Protein AF-A0A261BU62-F1 (afdb_monomer_lite)

pLDDT: mean 70.3, std 16.05, range [35.81, 93.19]

Sequence (107 aa):
MSLPFPLFHLPNVALSEVFNSTAPCDIIKLSMCSKKALCTVKHTFIKWRTRGILKLIFGGSKPSTVQYNFCPLLSIHETSEITGNSENLENLFQWIHQVRSLTGWII

Structure (mmCIF, N/CA/C/O backbone):
data_AF-A0A261BU62-F1
#
_entry.id   AF-A0A261BU62-F1
#
loop_
_atom_site.group_PDB
_atom_site.id
_atom_site.type_symbol
_atom_site.label_atom_id
_atom_site.label_alt_id
_atom_site.label_comp_id
_atom_site.label_asym_id
_a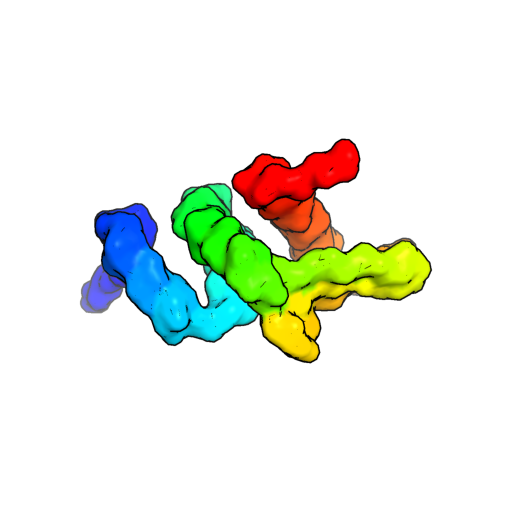tom_site.label_entity_id
_atom_site.label_seq_id
_atom_site.pdbx_PDB_ins_code
_atom_site.Cartn_x
_atom_site.Cartn_y
_atom_site.Cartn_z
_atom_site.occupancy
_atom_site.B_iso_or_equiv
_atom_site.auth_seq_id
_atom_site.auth_comp_id
_atom_site.auth_asym_id
_atom_site.auth_atom_id
_atom_site.pdbx_PDB_model_num
ATOM 1 N N . MET A 1 1 ? -23.284 13.463 15.997 1.00 68.19 1 MET A N 1
ATOM 2 C CA . MET A 1 1 ? -21.981 13.386 15.301 1.00 68.19 1 MET A CA 1
ATOM 3 C C . MET A 1 1 ? -21.715 11.920 15.000 1.00 68.19 1 MET A C 1
ATOM 5 O O . MET A 1 1 ? -21.883 11.114 15.908 1.00 68.19 1 MET A O 1
ATOM 9 N N . SER A 1 2 ? -21.412 11.554 13.755 1.00 80.19 2 SER A N 1
ATOM 10 C CA . SER A 1 2 ? -21.061 10.172 13.403 1.00 80.19 2 SER A CA 1
ATOM 11 C C . SER A 1 2 ? -19.639 9.854 13.866 1.00 80.19 2 SER A C 1
ATOM 13 O O . SER A 1 2 ? -18.751 10.703 13.809 1.00 80.19 2 SER A O 1
ATOM 15 N N . LEU A 1 3 ? -19.428 8.631 14.349 1.00 78.44 3 LEU A N 1
ATOM 16 C CA . LEU A 1 3 ? -18.095 8.139 14.689 1.00 78.44 3 LEU A CA 1
ATOM 17 C C . LEU A 1 3 ? -17.302 7.841 13.404 1.00 78.44 3 LEU A C 1
ATOM 19 O O . LEU A 1 3 ? -17.891 7.363 12.429 1.00 78.44 3 LEU A O 1
ATOM 23 N N . PRO A 1 4 ? -15.981 8.099 13.385 1.00 84.00 4 PRO A N 1
ATOM 24 C CA . PRO A 1 4 ? -15.142 7.755 12.247 1.00 84.00 4 PRO A CA 1
ATOM 25 C C . PRO A 1 4 ? -15.145 6.241 12.020 1.00 84.00 4 PRO A C 1
ATOM 27 O O . PRO A 1 4 ? -15.108 5.450 12.965 1.00 84.00 4 PRO A O 1
ATOM 30 N N . PHE A 1 5 ? -15.181 5.838 10.750 1.00 84.12 5 PHE A N 1
ATOM 31 C CA . PHE A 1 5 ? -15.213 4.430 10.385 1.00 84.12 5 PHE A CA 1
ATOM 32 C C . PHE A 1 5 ? -13.895 3.736 10.772 1.00 84.12 5 PHE A C 1
ATOM 34 O O . PHE A 1 5 ? -12.819 4.181 10.355 1.00 84.12 5 PHE A O 1
ATOM 41 N N . PRO A 1 6 ? -13.943 2.634 11.537 1.00 88.75 6 PRO A N 1
ATOM 42 C CA . PRO A 1 6 ? -12.746 1.967 12.024 1.00 88.75 6 PRO A CA 1
ATOM 43 C C . PRO A 1 6 ? -12.114 1.072 10.946 1.00 88.75 6 PRO A C 1
ATOM 45 O O . PRO A 1 6 ? -12.139 -0.154 11.047 1.00 88.75 6 PRO A O 1
ATOM 48 N N . LEU A 1 7 ? -11.504 1.683 9.924 1.00 89.56 7 LEU A N 1
ATOM 49 C CA . LEU A 1 7 ? -10.924 0.980 8.773 1.00 89.56 7 LEU A CA 1
ATOM 50 C C . LEU A 1 7 ? -10.010 -0.183 9.193 1.00 89.56 7 LEU A C 1
ATOM 52 O O . LEU A 1 7 ? -10.163 -1.296 8.706 1.00 89.56 7 LEU A O 1
ATOM 56 N N . PHE A 1 8 ? -9.106 0.042 10.150 1.00 88.31 8 PHE A N 1
ATOM 57 C CA . PHE A 1 8 ? -8.139 -0.967 10.604 1.00 88.31 8 PHE A CA 1
ATOM 58 C C . PHE A 1 8 ? -8.709 -2.039 11.551 1.00 88.31 8 PHE A C 1
ATOM 60 O O . PHE A 1 8 ? -7.936 -2.823 12.101 1.00 88.31 8 PHE A O 1
ATOM 67 N N . HIS A 1 9 ? -10.022 -2.050 11.797 1.00 89.75 9 HIS A N 1
ATOM 68 C CA . HIS A 1 9 ? -10.713 -3.141 12.498 1.00 89.75 9 HIS A CA 1
ATOM 69 C C . HIS A 1 9 ? -11.448 -4.075 11.532 1.00 89.75 9 HIS A C 1
ATOM 71 O O . HIS A 1 9 ? -12.054 -5.053 11.966 1.00 89.75 9 HIS A O 1
ATOM 77 N N . LEU A 1 10 ? -11.389 -3.796 10.228 1.00 90.38 10 LEU A N 1
ATOM 78 C CA . LEU A 1 10 ? -11.964 -4.671 9.224 1.00 90.38 10 LEU A CA 1
ATOM 79 C C . LEU A 1 10 ? -11.177 -5.985 9.084 1.00 90.38 10 LEU A C 1
ATOM 81 O O . LEU A 1 10 ? -9.949 -5.987 9.192 1.00 90.38 10 LEU A O 1
ATOM 85 N N . PRO A 1 11 ? -11.862 -7.098 8.761 1.00 91.62 11 PRO A N 1
ATOM 86 C CA . PRO A 1 11 ? -11.207 -8.329 8.341 1.00 91.62 11 PRO A CA 1
ATOM 87 C C . PRO A 1 11 ? -10.335 -8.121 7.095 1.00 91.62 11 PRO A C 1
ATOM 89 O O . PRO A 1 11 ? -10.644 -7.296 6.233 1.00 91.62 11 PRO A O 1
ATOM 92 N N . ASN A 1 12 ? -9.295 -8.948 6.944 1.00 86.62 12 ASN A N 1
ATOM 93 C CA . ASN A 1 12 ? -8.340 -8.862 5.830 1.00 86.62 12 ASN A CA 1
ATOM 94 C C . ASN A 1 12 ? -8.999 -8.880 4.441 1.00 86.62 12 ASN A C 1
ATOM 96 O O . ASN A 1 12 ? -8.523 -8.204 3.533 1.00 86.62 12 ASN A O 1
ATOM 100 N N . VAL A 1 13 ? -10.094 -9.631 4.274 1.00 88.94 13 VAL A N 1
ATOM 101 C CA . VAL A 1 13 ? -10.838 -9.702 3.005 1.00 88.94 13 VAL A CA 1
ATOM 102 C C . VAL A 1 13 ? -11.432 -8.336 2.652 1.00 88.94 13 VAL A C 1
ATOM 104 O O . VAL A 1 13 ? -11.176 -7.823 1.565 1.00 88.94 13 VAL A O 1
ATOM 107 N N . ALA A 1 14 ? -12.127 -7.704 3.601 1.00 91.50 14 ALA A N 1
ATOM 108 C CA . ALA A 1 14 ? -12.725 -6.386 3.412 1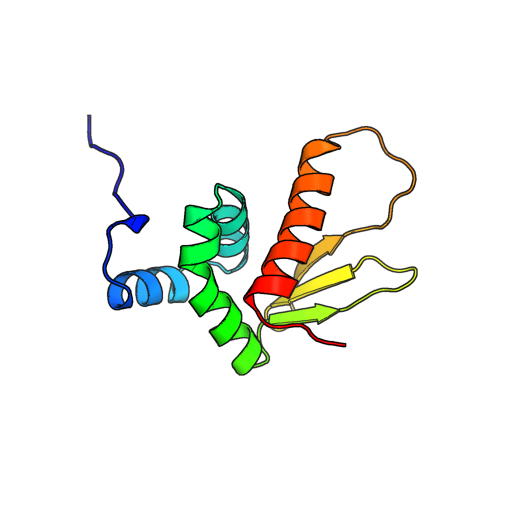.00 91.50 14 ALA A CA 1
ATOM 109 C C . ALA A 1 14 ? -11.657 -5.297 3.221 1.00 91.50 14 ALA A C 1
ATOM 111 O O . ALA A 1 14 ? -11.784 -4.455 2.336 1.00 91.50 14 ALA A O 1
ATOM 112 N N . LEU A 1 15 ? -10.557 -5.350 3.982 1.00 91.12 15 LEU A N 1
ATOM 113 C CA . LEU A 1 15 ? -9.408 -4.461 3.777 1.00 91.12 15 LEU A CA 1
ATOM 114 C C . LEU A 1 15 ? -8.820 -4.596 2.371 1.00 91.12 15 LEU A C 1
ATOM 116 O O . LEU A 1 15 ? -8.516 -3.591 1.733 1.00 91.12 15 LEU A O 1
ATOM 120 N N . SER A 1 16 ? -8.671 -5.827 1.872 1.00 87.12 16 SER A N 1
ATOM 121 C CA . SER A 1 16 ? -8.155 -6.053 0.523 1.00 87.12 16 SER A CA 1
ATOM 122 C C . SER A 1 16 ? -9.066 -5.436 -0.527 1.00 87.12 16 SER A C 1
ATOM 124 O O . SER A 1 16 ? -8.569 -4.827 -1.468 1.00 87.12 16 SER A O 1
ATOM 126 N N . GLU A 1 17 ? -10.380 -5.566 -0.374 1.00 91.38 17 GLU A N 1
ATOM 127 C CA . GLU A 1 17 ? -11.351 -5.016 -1.316 1.00 91.38 17 GLU A CA 1
ATOM 128 C C . GLU A 1 17 ? -11.374 -3.485 -1.307 1.00 91.38 17 GLU A C 1
ATOM 130 O O . GLU A 1 17 ? -11.305 -2.865 -2.373 1.00 91.38 17 GLU A O 1
ATOM 135 N N . VAL A 1 18 ? -11.327 -2.879 -0.116 1.00 93.19 18 VAL A N 1
ATOM 136 C CA . VAL A 1 18 ? -11.164 -1.428 0.039 1.00 93.19 18 VAL A CA 1
ATOM 137 C C . VAL A 1 18 ? -9.886 -0.965 -0.659 1.00 93.19 18 VAL A C 1
ATOM 139 O O . VAL A 1 18 ? -9.931 -0.064 -1.495 1.00 93.19 18 VAL A O 1
ATOM 142 N N . PHE A 1 19 ? -8.747 -1.607 -0.394 1.00 90.25 19 PHE A N 1
ATOM 143 C CA . PHE A 1 19 ? -7.476 -1.217 -1.008 1.00 90.25 19 PHE A CA 1
ATOM 144 C C . PHE A 1 19 ? -7.397 -1.529 -2.506 1.00 90.25 19 PHE A C 1
ATOM 146 O O . PHE A 1 19 ? -6.718 -0.818 -3.233 1.00 90.25 19 PHE A O 1
ATOM 153 N N . ASN A 1 20 ? -8.087 -2.549 -3.016 1.00 86.50 20 ASN A N 1
ATOM 154 C CA . ASN A 1 20 ? -8.144 -2.791 -4.463 1.00 86.50 20 ASN A CA 1
ATOM 155 C C . ASN A 1 20 ? -8.991 -1.732 -5.189 1.00 86.50 20 ASN A C 1
ATOM 157 O O . ASN A 1 20 ? -8.778 -1.513 -6.378 1.00 86.50 20 ASN A O 1
ATOM 161 N N . SER A 1 21 ? -9.918 -1.085 -4.476 1.00 89.44 21 SER A N 1
ATOM 162 C CA . SER A 1 21 ? -10.818 -0.052 -5.007 1.00 89.44 21 SER A CA 1
ATOM 163 C C . SER A 1 21 ? -10.346 1.378 -4.716 1.00 89.44 21 SER A C 1
ATOM 165 O O . SER A 1 21 ? -10.982 2.337 -5.141 1.00 89.44 21 SER A O 1
ATOM 167 N N . THR A 1 22 ? -9.242 1.540 -3.982 1.00 89.38 22 THR A N 1
ATOM 168 C CA . THR A 1 22 ? -8.690 2.849 -3.608 1.00 89.38 22 THR A CA 1
ATOM 169 C C . THR A 1 22 ? -7.568 3.241 -4.567 1.00 89.38 22 THR A C 1
ATOM 171 O O . THR A 1 22 ? -6.780 2.395 -4.996 1.00 89.38 22 THR A O 1
ATOM 174 N N . ALA A 1 23 ? -7.462 4.533 -4.892 1.00 87.56 23 ALA A N 1
ATOM 175 C CA . ALA A 1 23 ? -6.388 5.025 -5.744 1.00 87.56 23 ALA A CA 1
ATOM 176 C C . ALA A 1 23 ? -5.003 4.715 -5.128 1.00 87.56 23 ALA A C 1
ATOM 178 O O . ALA A 1 23 ? -4.802 4.901 -3.922 1.00 87.56 23 ALA A O 1
ATOM 179 N N . PRO A 1 24 ? -4.010 4.287 -5.930 1.00 82.94 24 PRO A N 1
ATOM 180 C CA . PRO A 1 24 ? -2.710 3.887 -5.398 1.00 82.94 24 PRO A CA 1
ATOM 181 C C . PRO A 1 24 ? -1.971 4.980 -4.615 1.00 82.94 24 PRO A C 1
ATOM 183 O O . PRO A 1 24 ? -1.310 4.685 -3.619 1.00 82.94 24 PRO A O 1
ATOM 186 N N . CYS A 1 25 ? -2.105 6.243 -5.029 1.00 78.62 25 CYS A N 1
ATOM 187 C CA . CYS A 1 25 ? -1.515 7.384 -4.330 1.00 78.62 25 CYS A CA 1
ATOM 188 C C . CYS A 1 25 ? -2.102 7.575 -2.922 1.00 78.62 25 CYS A C 1
ATOM 190 O O . CYS A 1 25 ? -1.367 7.907 -1.994 1.00 78.62 25 CYS A O 1
ATOM 192 N N . ASP A 1 26 ? -3.392 7.304 -2.733 1.00 85.56 26 ASP A N 1
ATOM 193 C CA . ASP A 1 26 ? -4.051 7.441 -1.435 1.00 85.56 26 ASP A CA 1
ATOM 194 C C . ASP A 1 26 ? -3.690 6.292 -0.491 1.00 85.56 26 ASP A C 1
ATOM 196 O O . ASP A 1 26 ? -3.527 6.509 0.706 1.00 85.56 26 ASP A O 1
ATOM 200 N N . ILE A 1 27 ? -3.447 5.091 -1.021 1.00 86.69 27 ILE A N 1
ATOM 201 C CA . ILE A 1 27 ? -2.927 3.956 -0.238 1.00 86.69 27 ILE A CA 1
ATOM 202 C C . ILE A 1 27 ? -1.504 4.240 0.255 1.00 86.69 27 ILE A C 1
ATOM 204 O O . ILE A 1 27 ? -1.158 3.896 1.386 1.00 86.69 27 ILE A O 1
ATOM 208 N N . ILE A 1 28 ? -0.679 4.900 -0.562 1.00 80.62 28 ILE A N 1
ATOM 209 C CA . ILE A 1 28 ? 0.667 5.324 -0.155 1.00 80.62 28 ILE A CA 1
ATOM 210 C C . ILE A 1 28 ? 0.581 6.373 0.948 1.00 80.62 28 ILE A C 1
ATOM 212 O O . ILE A 1 28 ? 1.197 6.184 1.996 1.00 80.62 28 ILE A O 1
ATOM 216 N N . LYS A 1 29 ? -0.245 7.412 0.781 1.00 81.94 29 LYS A N 1
ATOM 217 C CA . LYS A 1 29 ? -0.479 8.401 1.846 1.00 81.94 29 LYS A CA 1
ATOM 218 C C . LYS A 1 29 ? -0.968 7.733 3.132 1.00 81.94 29 LYS A C 1
ATOM 220 O O . LYS A 1 29 ? -0.400 7.976 4.191 1.00 81.94 29 LYS A O 1
ATOM 225 N N . LEU A 1 30 ? -1.945 6.827 3.034 1.00 84.88 30 LEU A N 1
ATOM 226 C CA . LEU A 1 30 ? -2.473 6.066 4.170 1.00 84.88 30 LEU A CA 1
ATOM 227 C C . LEU A 1 30 ? -1.360 5.310 4.900 1.00 84.88 30 LEU A C 1
ATOM 229 O O . LEU A 1 30 ? -1.297 5.321 6.127 1.00 84.88 30 LEU A O 1
ATOM 233 N N . SER A 1 31 ? -0.457 4.680 4.150 1.00 82.88 31 SER A N 1
ATOM 234 C CA . SER A 1 31 ? 0.664 3.929 4.711 1.00 82.88 31 SER A CA 1
ATOM 235 C C . SER A 1 31 ? 1.668 4.799 5.473 1.00 82.88 31 SER A C 1
ATOM 237 O O . SER A 1 31 ? 2.343 4.298 6.367 1.00 82.88 31 SER A O 1
ATOM 239 N N . MET A 1 32 ? 1.733 6.097 5.168 1.00 77.75 32 MET A N 1
ATOM 240 C CA . MET A 1 32 ? 2.573 7.066 5.875 1.00 77.75 32 MET A CA 1
ATOM 241 C C . MET A 1 32 ? 1.909 7.615 7.145 1.00 77.75 32 MET A C 1
ATOM 243 O O . MET A 1 32 ? 2.592 8.188 7.987 1.00 77.75 32 MET A O 1
ATOM 247 N N . CYS A 1 33 ? 0.598 7.425 7.332 1.00 81.31 33 CYS A N 1
ATOM 248 C CA . CYS A 1 33 ? -0.121 7.995 8.475 1.00 81.31 33 CYS A CA 1
ATOM 249 C C . CYS A 1 33 ? 0.199 7.314 9.817 1.00 81.31 33 CYS A C 1
ATOM 251 O O . CYS A 1 33 ? 0.004 7.919 10.866 1.00 81.31 33 CYS A O 1
ATOM 253 N N . SER A 1 34 ? 0.618 6.042 9.826 1.00 83.06 34 SER A N 1
ATOM 254 C CA . SER A 1 34 ? 1.047 5.342 11.049 1.00 83.06 34 SER A CA 1
ATOM 255 C C . SER A 1 34 ? 1.717 3.998 10.748 1.00 83.06 34 SER A C 1
ATOM 257 O O . SER A 1 34 ? 1.471 3.384 9.710 1.00 83.06 34 SER A O 1
ATOM 259 N N . LYS A 1 35 ? 2.460 3.454 11.724 1.00 79.62 35 LYS A N 1
ATOM 260 C CA . LYS A 1 35 ? 2.998 2.080 11.654 1.00 79.62 35 LYS A CA 1
ATOM 261 C C . LYS A 1 35 ? 1.899 1.026 11.454 1.00 79.62 35 LYS A C 1
ATOM 263 O O . LYS A 1 35 ? 2.087 0.084 10.690 1.00 79.62 35 LYS A O 1
ATOM 268 N N . LYS A 1 36 ? 0.736 1.186 12.106 1.00 84.31 36 LYS A N 1
ATOM 269 C CA . LYS A 1 36 ? -0.411 0.271 11.945 1.00 84.31 36 LYS A CA 1
ATOM 270 C C . LYS A 1 36 ? -0.940 0.312 10.511 1.00 84.31 36 LYS A C 1
ATOM 272 O O . LYS A 1 36 ? -1.176 -0.742 9.922 1.00 84.31 36 LYS A O 1
ATOM 277 N N . ALA A 1 37 ? -1.078 1.508 9.940 1.00 86.56 37 ALA A N 1
ATOM 278 C CA . ALA A 1 37 ? -1.525 1.684 8.564 1.00 86.56 37 ALA A CA 1
ATOM 279 C C . ALA A 1 37 ? -0.550 1.041 7.570 1.00 86.56 37 ALA A C 1
ATOM 281 O O . ALA A 1 37 ? -0.980 0.266 6.716 1.00 86.56 37 ALA A O 1
ATOM 282 N N . LEU A 1 38 ? 0.756 1.261 7.753 1.00 83.31 38 LEU A N 1
ATOM 283 C CA . LEU A 1 38 ? 1.804 0.621 6.958 1.00 83.31 38 LEU A CA 1
ATOM 284 C C . LEU A 1 38 ? 1.713 -0.911 6.992 1.00 83.31 38 LEU A C 1
ATOM 286 O O . LEU A 1 38 ? 1.709 -1.560 5.946 1.00 83.31 38 LEU A O 1
ATOM 290 N N . CYS A 1 39 ? 1.598 -1.500 8.185 1.00 82.56 39 CYS A N 1
ATOM 291 C CA . CYS A 1 39 ? 1.450 -2.948 8.330 1.00 82.56 39 CYS A CA 1
ATOM 292 C C . CYS A 1 39 ? 0.178 -3.469 7.649 1.00 82.56 39 CYS A C 1
ATOM 294 O O . CYS A 1 39 ? 0.204 -4.539 7.045 1.00 82.56 39 CYS A O 1
ATOM 296 N N . THR A 1 40 ? -0.911 -2.701 7.705 1.00 86.81 40 THR A N 1
ATOM 297 C CA . THR A 1 40 ? -2.196 -3.083 7.103 1.00 86.81 40 THR A CA 1
ATOM 298 C C . THR A 1 40 ? -2.114 -3.091 5.573 1.00 86.81 40 THR A C 1
ATOM 300 O O . THR A 1 40 ? -2.569 -4.037 4.933 1.00 86.81 40 THR A O 1
ATOM 303 N N . VAL A 1 41 ? -1.485 -2.081 4.960 1.00 86.81 41 VAL A N 1
ATOM 304 C CA . VAL A 1 41 ? -1.371 -1.994 3.490 1.00 86.81 41 VAL A CA 1
ATOM 305 C C . VAL A 1 41 ? -0.263 -2.879 2.902 1.00 86.81 41 VAL A C 1
ATOM 307 O O . VAL A 1 41 ? -0.178 -3.037 1.684 1.00 86.81 41 VAL A O 1
ATOM 310 N N . LYS A 1 42 ? 0.584 -3.486 3.745 1.00 83.00 42 LYS A N 1
ATOM 311 C CA . LYS A 1 42 ? 1.731 -4.315 3.338 1.00 83.00 42 LYS A CA 1
ATOM 312 C C . LYS A 1 42 ? 1.356 -5.378 2.304 1.00 83.00 42 LYS A C 1
ATOM 314 O O . LYS A 1 42 ? 2.054 -5.544 1.303 1.00 83.00 42 LYS A O 1
ATOM 319 N N . HIS A 1 43 ? 0.250 -6.086 2.528 1.00 79.75 43 HIS A N 1
ATOM 320 C CA . HIS A 1 43 ? -0.219 -7.132 1.617 1.00 79.75 43 HIS A CA 1
ATOM 321 C C . HIS A 1 43 ? -0.561 -6.583 0.228 1.00 79.75 43 HIS A C 1
ATOM 323 O O . HIS A 1 43 ? -0.263 -7.226 -0.779 1.00 79.75 43 HIS A O 1
ATOM 329 N N . THR A 1 44 ? -1.120 -5.376 0.163 1.00 83.19 44 THR A N 1
ATOM 330 C CA . THR A 1 44 ? -1.422 -4.687 -1.093 1.00 83.19 44 THR A CA 1
ATOM 331 C C . THR A 1 44 ? -0.144 -4.358 -1.861 1.00 83.19 44 THR A C 1
ATOM 333 O O . THR A 1 44 ? -0.061 -4.647 -3.052 1.00 83.19 44 THR A O 1
ATOM 336 N N . PHE A 1 45 ? 0.897 -3.858 -1.189 1.00 80.44 45 PHE A N 1
ATOM 337 C CA . PHE A 1 45 ? 2.187 -3.590 -1.840 1.00 80.44 45 PHE A CA 1
ATOM 338 C C . PHE A 1 45 ? 2.874 -4.863 -2.340 1.00 80.44 45 PHE A C 1
ATOM 340 O O . PHE A 1 45 ? 3.376 -4.881 -3.463 1.00 80.44 45 PHE A O 1
ATOM 347 N N . ILE A 1 46 ? 2.839 -5.953 -1.564 1.00 79.88 46 ILE A N 1
ATOM 348 C CA . ILE A 1 46 ? 3.348 -7.262 -2.010 1.00 79.88 46 ILE A CA 1
ATOM 349 C C . ILE A 1 46 ? 2.576 -7.744 -3.247 1.00 79.88 46 ILE A C 1
ATOM 351 O O . ILE A 1 46 ? 3.177 -8.205 -4.219 1.00 79.88 46 ILE A O 1
ATOM 355 N N . LYS A 1 47 ? 1.248 -7.591 -3.258 1.00 81.88 47 LYS A N 1
ATOM 356 C CA . LYS A 1 47 ? 0.397 -7.938 -4.405 1.00 81.88 47 LYS A CA 1
ATOM 357 C C . LYS A 1 47 ? 0.724 -7.100 -5.644 1.00 81.88 47 LYS A C 1
ATOM 359 O O . LYS A 1 47 ? 0.808 -7.639 -6.744 1.00 81.88 47 LYS A O 1
ATOM 364 N N . TRP A 1 48 ? 0.926 -5.792 -5.501 1.00 81.88 48 TRP A N 1
ATOM 365 C CA . TRP A 1 48 ? 1.301 -4.946 -6.638 1.00 81.88 48 TRP A CA 1
ATOM 366 C C . TRP A 1 48 ? 2.704 -5.262 -7.155 1.00 81.88 48 TRP A C 1
ATOM 368 O O . TRP A 1 48 ? 2.916 -5.261 -8.366 1.00 81.88 48 TRP A O 1
ATOM 378 N N . ARG A 1 49 ? 3.642 -5.597 -6.261 1.00 75.75 49 ARG A N 1
ATOM 379 C CA . ARG A 1 49 ? 4.993 -6.034 -6.632 1.00 75.75 49 ARG A CA 1
ATOM 380 C C . ARG A 1 49 ? 4.967 -7.352 -7.403 1.00 75.75 49 ARG A C 1
ATOM 382 O O . ARG A 1 49 ? 5.548 -7.438 -8.477 1.00 75.75 49 ARG A O 1
ATOM 389 N N . THR A 1 50 ? 4.277 -8.365 -6.879 1.00 76.19 50 THR A N 1
ATOM 390 C CA . THR A 1 50 ? 4.176 -9.695 -7.517 1.00 76.19 50 THR A CA 1
ATOM 391 C C . THR A 1 50 ? 3.512 -9.637 -8.890 1.00 76.19 50 THR A C 1
ATOM 393 O O . THR A 1 50 ? 3.860 -10.414 -9.769 1.00 76.19 50 THR A O 1
ATOM 396 N N . ARG A 1 51 ? 2.611 -8.674 -9.112 1.00 80.50 51 ARG A N 1
ATOM 397 C CA . ARG A 1 51 ? 2.001 -8.408 -10.424 1.00 80.50 51 ARG A CA 1
ATOM 398 C C . ARG A 1 51 ? 2.863 -7.549 -11.359 1.00 80.50 51 ARG A C 1
ATOM 400 O O . ARG A 1 51 ? 2.432 -7.259 -12.467 1.00 80.50 51 ARG A O 1
ATOM 407 N N . GLY A 1 52 ? 4.037 -7.094 -10.917 1.00 74.25 52 GLY A N 1
ATOM 408 C CA . GLY A 1 52 ? 4.901 -6.188 -11.682 1.00 74.25 52 GLY A CA 1
ATOM 409 C C . GLY A 1 52 ? 4.330 -4.777 -11.867 1.00 74.25 52 GLY A C 1
ATOM 410 O O . GLY A 1 52 ? 4.856 -4.007 -12.668 1.00 74.25 52 GLY A O 1
ATOM 411 N N . ILE A 1 53 ? 3.266 -4.446 -11.134 1.00 78.56 53 ILE A N 1
ATOM 412 C CA . ILE A 1 53 ? 2.556 -3.168 -11.199 1.00 78.56 53 ILE A CA 1
ATOM 413 C C . ILE A 1 53 ? 3.321 -2.111 -10.407 1.00 78.56 53 ILE A C 1
ATOM 415 O O . ILE A 1 53 ? 3.461 -0.989 -10.871 1.00 78.56 53 ILE A O 1
ATOM 419 N N . LEU A 1 54 ? 3.828 -2.463 -9.223 1.00 74.44 54 LEU A N 1
ATOM 420 C CA . LEU A 1 54 ? 4.652 -1.573 -8.411 1.00 74.44 54 LEU A CA 1
ATOM 421 C C . LEU A 1 54 ? 6.129 -1.835 -8.703 1.00 74.44 54 LEU A C 1
ATOM 423 O O . LEU A 1 54 ? 6.624 -2.940 -8.462 1.00 74.44 54 LEU A O 1
ATOM 427 N N . LYS A 1 55 ? 6.833 -0.814 -9.186 1.00 73.50 55 LYS A N 1
ATOM 428 C CA . LYS A 1 55 ? 8.275 -0.849 -9.444 1.00 73.50 55 LYS A CA 1
ATOM 429 C C . LYS A 1 55 ? 8.958 0.272 -8.684 1.00 73.50 55 LYS A C 1
ATOM 431 O O . LYS A 1 55 ? 8.431 1.374 -8.582 1.00 73.50 55 LYS A O 1
ATOM 436 N N . LEU A 1 56 ? 10.145 -0.012 -8.172 1.00 68.44 56 LEU A N 1
ATOM 437 C CA . LEU A 1 56 ? 11.023 1.000 -7.609 1.00 68.44 56 LEU A CA 1
ATOM 438 C C . LEU A 1 56 ? 12.177 1.174 -8.587 1.00 68.44 56 LEU A C 1
ATOM 440 O O . LEU A 1 56 ? 12.887 0.216 -8.889 1.00 68.44 56 LEU A O 1
ATOM 444 N N . ILE A 1 57 ? 12.302 2.378 -9.125 1.00 70.38 57 ILE A N 1
ATOM 445 C CA . ILE A 1 57 ? 13.351 2.746 -10.065 1.00 70.38 57 ILE A CA 1
ATOM 446 C C . ILE A 1 57 ? 14.350 3.592 -9.296 1.00 70.38 57 ILE A C 1
ATOM 448 O O . ILE A 1 57 ? 14.031 4.697 -8.865 1.00 70.38 57 ILE A O 1
ATOM 452 N N . PHE A 1 58 ? 15.553 3.061 -9.113 1.00 63.38 58 PHE A N 1
ATOM 453 C CA . PHE A 1 58 ? 16.655 3.810 -8.529 1.00 63.38 58 PHE A CA 1
ATOM 454 C C . PHE A 1 58 ? 17.258 4.706 -9.602 1.00 63.38 58 PHE A C 1
ATOM 456 O O . PHE A 1 58 ? 17.668 4.225 -10.658 1.00 63.38 58 PHE A O 1
ATOM 463 N N . GLY A 1 59 ? 17.277 6.011 -9.348 1.00 56.81 59 GLY A N 1
ATOM 464 C CA . GLY A 1 59 ? 17.741 6.973 -10.339 1.00 56.81 59 GLY A CA 1
ATOM 465 C C . GLY A 1 59 ? 19.251 7.220 -10.324 1.00 56.81 59 GLY A C 1
ATOM 466 O O . GLY A 1 59 ? 19.749 7.860 -11.247 1.00 56.81 59 GLY A O 1
ATOM 467 N N . GLY A 1 60 ? 20.004 6.711 -9.342 1.00 64.94 60 GLY A N 1
ATOM 468 C CA . GLY A 1 60 ? 21.415 7.079 -9.177 1.00 64.94 60 GLY A CA 1
ATOM 469 C C . GLY A 1 60 ? 21.528 8.589 -8.954 1.00 64.94 60 GLY A C 1
ATOM 470 O O . GLY A 1 60 ? 21.116 9.070 -7.912 1.00 64.94 60 GLY A O 1
ATOM 471 N N . SER A 1 61 ? 21.988 9.335 -9.967 1.00 58.44 61 SER A N 1
ATOM 472 C CA . SER A 1 61 ? 21.973 10.812 -9.996 1.00 58.44 61 SER A CA 1
ATOM 473 C C . SER A 1 61 ? 20.597 11.435 -10.284 1.00 58.44 61 SER A C 1
ATOM 475 O O . SER A 1 61 ? 20.423 12.650 -10.204 1.00 58.44 61 SER A O 1
ATOM 477 N N . LYS A 1 62 ? 19.612 10.618 -10.665 1.00 56.62 62 LYS A N 1
ATOM 478 C CA . LYS A 1 62 ? 18.205 10.993 -10.843 1.00 56.62 62 LYS A CA 1
ATOM 479 C C . LYS A 1 62 ? 17.400 10.622 -9.599 1.00 56.62 62 LYS A C 1
ATOM 481 O O . LYS A 1 62 ? 17.798 9.724 -8.855 1.00 56.62 62 LYS A O 1
ATOM 486 N N . PRO A 1 63 ? 16.235 11.255 -9.390 1.00 57.59 63 PRO A N 1
ATOM 487 C CA . PRO A 1 63 ? 15.381 10.899 -8.279 1.00 57.59 63 PRO A CA 1
ATOM 488 C C . PRO A 1 63 ? 14.978 9.421 -8.310 1.00 57.59 63 PRO A C 1
ATOM 490 O O . PRO A 1 63 ? 14.599 8.897 -9.359 1.00 57.59 63 PRO A O 1
ATOM 493 N N . SER A 1 64 ? 15.029 8.752 -7.156 1.00 65.75 64 SER A N 1
ATOM 494 C CA . SER A 1 64 ? 14.466 7.406 -7.035 1.00 65.75 64 SER A CA 1
ATOM 495 C C . SER A 1 64 ? 12.945 7.501 -7.080 1.00 65.75 64 SER A C 1
ATOM 497 O O . SER A 1 64 ? 12.338 8.268 -6.331 1.00 65.75 64 SER A O 1
ATOM 499 N N . THR A 1 65 ? 12.315 6.741 -7.970 1.00 64.88 65 THR A N 1
ATOM 500 C CA . THR A 1 65 ? 10.882 6.844 -8.247 1.00 64.88 65 THR A CA 1
ATOM 501 C C . THR A 1 65 ? 10.171 5.536 -7.926 1.00 64.88 65 THR A C 1
ATOM 503 O O . THR A 1 65 ? 10.553 4.468 -8.403 1.00 64.88 65 THR A O 1
ATOM 506 N N . VAL A 1 66 ? 9.083 5.618 -7.164 1.00 68.44 66 VAL A N 1
ATOM 507 C CA . VAL A 1 66 ? 8.096 4.542 -7.058 1.00 68.44 66 VAL A CA 1
ATOM 508 C C . VAL A 1 66 ? 7.106 4.710 -8.206 1.00 68.44 66 VAL A C 1
ATOM 510 O O . VAL A 1 66 ? 6.448 5.743 -8.320 1.00 68.44 66 VAL A O 1
ATOM 513 N N . GLN A 1 67 ? 6.997 3.706 -9.068 1.00 71.38 67 GLN A N 1
ATOM 514 C CA . GLN A 1 67 ? 6.060 3.675 -10.186 1.00 71.38 67 GLN A CA 1
ATOM 515 C C . GLN A 1 67 ? 4.955 2.653 -9.941 1.00 71.38 67 GLN A C 1
ATOM 517 O O . GLN A 1 67 ? 5.226 1.536 -9.505 1.00 71.38 67 GLN A O 1
ATOM 522 N N . TYR A 1 68 ? 3.718 3.030 -10.268 1.00 70.50 68 TYR A N 1
ATOM 523 C CA . TYR A 1 68 ? 2.588 2.111 -10.391 1.00 70.50 68 TYR A CA 1
ATOM 524 C C . TYR A 1 68 ? 2.130 2.090 -11.841 1.00 70.50 68 TYR A C 1
ATOM 526 O O . TYR A 1 68 ? 1.765 3.127 -12.399 1.00 70.50 68 TYR A O 1
ATOM 534 N N . ASN A 1 69 ? 2.169 0.911 -12.456 1.00 74.06 69 ASN A N 1
ATOM 535 C CA . ASN A 1 69 ? 2.081 0.715 -13.899 1.00 74.06 69 ASN A CA 1
ATOM 536 C C . ASN A 1 69 ? 3.139 1.551 -14.642 1.00 74.06 69 ASN A C 1
ATOM 538 O O . ASN A 1 69 ? 4.302 1.161 -14.699 1.00 74.06 69 ASN A O 1
ATOM 542 N N . PHE A 1 70 ? 2.730 2.704 -15.174 1.00 65.00 70 PHE A N 1
ATOM 543 C CA . PHE A 1 70 ? 3.559 3.645 -15.937 1.00 65.00 70 PHE A CA 1
ATOM 544 C C . PHE A 1 70 ? 3.529 5.062 -15.347 1.00 65.00 70 PHE A C 1
ATOM 546 O O . PHE A 1 70 ? 4.114 5.983 -15.911 1.00 65.00 70 PHE A O 1
ATOM 553 N N . CYS A 1 71 ? 2.838 5.249 -14.220 1.00 62.72 71 CYS A N 1
ATOM 554 C CA . CYS A 1 71 ? 2.703 6.543 -13.570 1.00 62.72 71 CYS A CA 1
ATOM 555 C C . CYS A 1 71 ? 3.707 6.645 -12.413 1.00 62.72 71 CYS A C 1
ATOM 557 O O . CYS A 1 71 ? 3.720 5.760 -11.546 1.00 6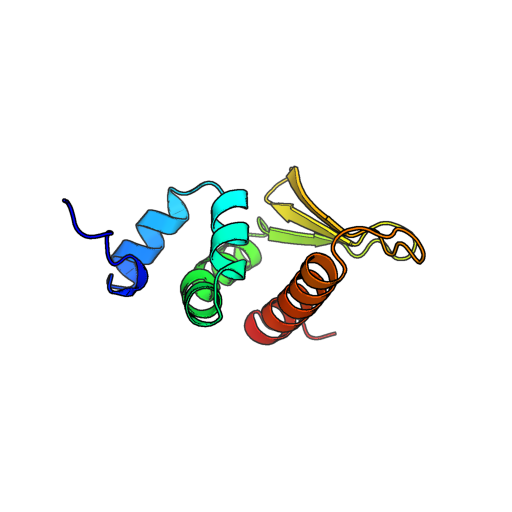2.72 71 CYS A O 1
ATOM 559 N N . PRO A 1 72 ? 4.534 7.707 -12.357 1.00 64.06 72 PRO A N 1
ATOM 560 C CA . PRO A 1 72 ? 5.325 7.991 -11.170 1.00 64.06 72 PRO A CA 1
ATOM 561 C C . PRO A 1 72 ? 4.361 8.320 -10.027 1.00 64.06 72 PRO A C 1
ATOM 563 O O . PRO A 1 72 ? 3.648 9.318 -10.068 1.00 64.06 72 PRO A O 1
ATOM 566 N N . LEU A 1 73 ? 4.305 7.452 -9.019 1.00 67.00 73 LEU A N 1
ATOM 567 C CA . LEU A 1 73 ? 3.520 7.700 -7.809 1.00 67.00 73 LEU A CA 1
ATOM 568 C C . LEU A 1 73 ? 4.226 8.678 -6.885 1.00 67.00 73 LEU A C 1
ATOM 570 O O . LEU A 1 73 ? 3.585 9.452 -6.182 1.00 67.00 73 LEU A O 1
ATOM 574 N N . LEU A 1 74 ? 5.549 8.565 -6.841 1.00 65.56 74 LEU A N 1
ATOM 575 C CA . LEU A 1 74 ? 6.392 9.288 -5.914 1.00 65.56 74 LEU A CA 1
ATOM 576 C C . LEU A 1 74 ? 7.794 9.362 -6.511 1.00 65.56 74 LEU A C 1
ATOM 578 O O . LEU A 1 74 ? 8.356 8.328 -6.862 1.00 65.56 74 LEU A O 1
ATOM 582 N N . SER A 1 75 ? 8.346 10.564 -6.630 1.00 59.97 75 SER A N 1
ATOM 583 C CA . SER A 1 75 ? 9.711 10.795 -7.105 1.00 59.97 75 SER A CA 1
ATOM 584 C C . SER A 1 75 ? 10.498 11.497 -6.005 1.00 59.97 75 SER A C 1
ATOM 586 O O . SER A 1 75 ? 10.034 12.508 -5.483 1.00 59.97 75 SER A O 1
ATOM 588 N N . ILE A 1 76 ? 11.654 10.953 -5.628 1.00 59.38 76 ILE A N 1
ATOM 589 C CA . ILE A 1 76 ? 12.494 11.481 -4.548 1.00 59.38 76 ILE A CA 1
ATOM 590 C C . ILE A 1 76 ? 13.776 12.005 -5.145 1.00 59.38 76 ILE A C 1
ATOM 592 O O . ILE A 1 76 ? 14.622 11.210 -5.540 1.00 59.38 76 ILE A O 1
ATOM 596 N N . HIS A 1 77 ? 13.933 13.321 -5.189 1.00 53.56 77 HIS A N 1
ATOM 597 C CA . HIS A 1 77 ? 15.218 13.921 -5.510 1.00 53.56 77 HIS A CA 1
ATOM 598 C C . HIS A 1 77 ? 16.159 13.774 -4.309 1.00 53.56 77 HIS A C 1
ATOM 600 O O . HIS A 1 77 ? 15.791 14.135 -3.194 1.00 53.56 77 HIS A O 1
ATOM 606 N N . GLU A 1 78 ? 17.375 13.266 -4.529 1.00 48.25 78 GLU A N 1
ATOM 607 C CA . GLU A 1 78 ? 18.494 13.548 -3.625 1.00 48.25 78 GLU A CA 1
ATOM 608 C C . GLU A 1 78 ? 18.830 15.031 -3.797 1.00 48.25 78 GLU A C 1
ATOM 610 O O . GLU A 1 78 ? 19.635 15.411 -4.643 1.00 48.25 78 GLU A O 1
ATOM 615 N N . THR A 1 79 ? 18.133 15.905 -3.074 1.00 41.28 79 THR A N 1
ATOM 616 C CA . THR A 1 79 ? 18.502 17.318 -3.016 1.00 41.28 79 THR A CA 1
ATOM 617 C C . THR A 1 79 ? 19.349 17.534 -1.779 1.00 41.28 79 THR A C 1
ATOM 619 O O . THR A 1 79 ? 18.840 17.492 -0.660 1.00 41.28 79 THR A O 1
ATOM 622 N N . SER A 1 80 ? 20.637 17.800 -1.989 1.00 40.88 80 SER A N 1
ATOM 623 C CA . SER A 1 80 ? 21.531 18.327 -0.959 1.00 40.88 80 SER A CA 1
ATOM 624 C C . SER A 1 80 ? 21.110 19.711 -0.458 1.00 40.88 80 SER A C 1
ATOM 626 O O . SER A 1 80 ? 21.642 20.168 0.541 1.00 40.88 80 SER A O 1
ATOM 628 N N . GLU A 1 81 ? 20.154 20.389 -1.092 1.00 46.81 81 GLU A N 1
ATOM 629 C CA . GLU A 1 81 ? 19.675 21.698 -0.658 1.00 46.81 81 GLU A CA 1
ATOM 630 C C . GLU A 1 81 ? 18.189 21.824 -1.003 1.00 46.81 81 GLU A C 1
ATOM 632 O O . GLU A 1 81 ? 17.824 21.660 -2.162 1.00 46.81 81 GLU A O 1
ATOM 637 N N . ILE A 1 82 ? 17.331 22.054 -0.001 1.00 41.06 82 ILE A N 1
ATOM 638 C CA . ILE A 1 82 ? 16.225 23.032 0.002 1.00 41.06 82 ILE A CA 1
ATOM 639 C C . ILE A 1 82 ? 15.403 22.846 1.286 1.00 41.06 82 ILE A C 1
ATOM 641 O O . ILE A 1 82 ? 14.761 21.833 1.559 1.00 41.06 82 ILE A O 1
ATOM 645 N N . THR A 1 83 ? 15.457 23.907 2.074 1.00 39.94 83 THR A N 1
ATOM 646 C CA . THR A 1 83 ? 14.761 24.215 3.313 1.00 39.94 83 THR A CA 1
ATOM 647 C C . THR A 1 83 ? 13.240 24.192 3.105 1.00 39.94 83 THR A C 1
ATOM 649 O O . THR A 1 83 ? 12.666 25.131 2.562 1.00 39.94 83 THR A O 1
ATOM 652 N N . GLY A 1 84 ? 12.568 23.120 3.529 1.00 37.53 84 GLY A N 1
ATOM 653 C CA . GLY A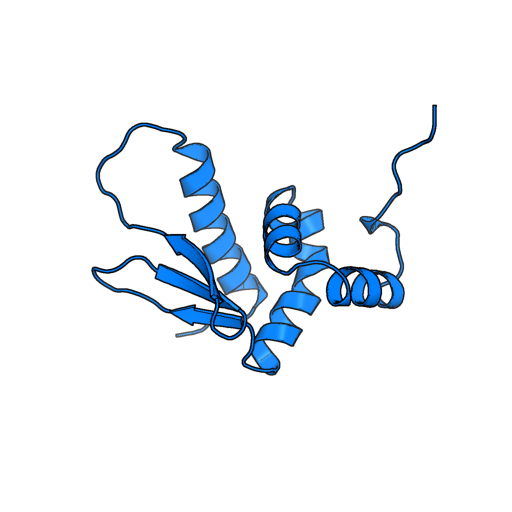 1 84 ? 11.104 23.045 3.521 1.00 37.53 84 GLY A CA 1
ATOM 654 C C . GLY A 1 84 ? 10.584 21.632 3.775 1.00 37.53 84 GLY A C 1
ATOM 655 O O . GLY A 1 84 ? 10.355 20.881 2.836 1.00 37.53 84 GLY A O 1
ATOM 656 N N . ASN A 1 85 ? 10.362 21.293 5.049 1.00 45.59 85 ASN A N 1
ATOM 657 C CA . ASN A 1 85 ? 9.816 20.020 5.555 1.00 45.59 85 ASN A CA 1
ATOM 658 C C . ASN A 1 85 ? 10.780 18.815 5.570 1.00 45.59 85 ASN A C 1
ATOM 660 O O . ASN A 1 85 ? 10.428 17.726 5.117 1.00 45.59 85 ASN A O 1
ATOM 664 N N . SER A 1 86 ? 11.958 18.996 6.182 1.00 42.69 86 SER A N 1
ATOM 665 C CA . SER A 1 86 ? 12.927 17.937 6.539 1.00 42.69 86 SER A CA 1
ATOM 666 C C . SER A 1 86 ? 12.269 16.674 7.119 1.00 42.69 86 SER A C 1
ATOM 668 O O . SER A 1 86 ? 12.609 15.561 6.729 1.00 42.69 86 SER A O 1
ATOM 670 N N . GLU A 1 87 ? 11.249 16.834 7.968 1.00 41.91 87 GLU A N 1
ATOM 671 C CA . GLU A 1 87 ? 10.516 15.713 8.569 1.00 41.91 87 GLU A CA 1
ATOM 672 C C . GLU A 1 87 ? 9.754 14.864 7.540 1.00 41.91 87 GLU A C 1
ATOM 674 O O . GLU A 1 87 ? 9.690 13.645 7.673 1.00 41.91 87 GLU A O 1
ATOM 679 N N . ASN A 1 88 ? 9.184 15.462 6.487 1.00 45.28 88 ASN A N 1
ATOM 680 C CA . ASN A 1 88 ? 8.458 14.701 5.464 1.00 45.28 88 ASN A CA 1
ATOM 681 C C . ASN A 1 88 ? 9.407 13.886 4.586 1.00 45.28 88 ASN A C 1
ATOM 683 O O . ASN A 1 88 ? 9.050 12.782 4.182 1.00 45.28 88 ASN A O 1
ATOM 687 N N . LEU A 1 89 ? 10.609 14.401 4.316 1.00 44.00 89 LEU A N 1
ATOM 688 C CA . LEU A 1 89 ? 11.629 13.682 3.555 1.00 44.00 89 LEU A CA 1
ATOM 689 C C . LEU A 1 89 ? 12.241 12.550 4.381 1.00 44.00 89 LEU A C 1
ATOM 691 O O . LEU A 1 89 ? 12.322 11.427 3.889 1.00 44.00 89 LEU A O 1
ATOM 695 N N . GLU A 1 90 ? 12.582 12.788 5.648 1.00 49.78 90 GLU A N 1
ATOM 696 C CA . GLU A 1 90 ? 13.075 11.736 6.544 1.00 49.78 90 GLU A CA 1
ATOM 697 C C . GLU A 1 90 ? 12.034 10.638 6.762 1.00 49.78 90 GLU A C 1
ATOM 699 O O . GLU A 1 90 ? 12.363 9.458 6.647 1.00 49.78 90 GLU A O 1
ATOM 704 N N . ASN A 1 91 ? 10.764 10.997 6.975 1.00 53.81 91 ASN A N 1
ATOM 705 C CA . ASN A 1 91 ? 9.675 10.026 7.084 1.00 53.81 91 ASN A CA 1
ATOM 706 C C . ASN A 1 91 ? 9.480 9.227 5.791 1.00 53.81 91 ASN A C 1
ATOM 708 O O . ASN A 1 91 ? 9.136 8.050 5.852 1.00 53.81 91 ASN A O 1
ATOM 712 N N . LEU A 1 92 ? 9.734 9.826 4.625 1.00 54.91 92 LEU A N 1
ATOM 713 C CA . LEU A 1 92 ? 9.632 9.167 3.324 1.00 54.91 92 LEU A CA 1
ATOM 714 C C . LEU A 1 92 ? 10.822 8.239 3.041 1.00 54.91 92 LEU A C 1
ATOM 716 O O . LEU A 1 92 ? 10.622 7.124 2.560 1.00 54.91 92 LEU A O 1
ATOM 720 N N . PHE A 1 93 ? 12.047 8.646 3.386 1.00 55.69 93 PHE A N 1
ATOM 721 C CA . PHE A 1 93 ? 13.236 7.789 3.320 1.00 55.69 93 PHE A CA 1
ATOM 722 C C . PHE A 1 93 ? 13.139 6.629 4.312 1.00 55.69 93 PHE A C 1
ATOM 724 O O . PHE A 1 93 ? 13.395 5.483 3.940 1.00 55.69 93 PHE A O 1
ATOM 731 N N . GLN A 1 94 ? 12.686 6.898 5.539 1.00 61.38 94 GLN A N 1
ATOM 732 C CA . GLN A 1 94 ? 12.361 5.874 6.529 1.00 61.38 94 GLN A CA 1
ATOM 733 C C . GLN A 1 94 ? 11.251 4.958 6.027 1.00 61.38 94 GLN A C 1
ATOM 735 O O . GLN A 1 94 ? 11.394 3.746 6.132 1.00 61.38 94 GLN A O 1
ATOM 740 N N . TRP A 1 95 ? 10.192 5.496 5.417 1.00 66.31 95 TRP A N 1
ATOM 741 C CA . TRP A 1 95 ? 9.118 4.705 4.817 1.00 66.31 95 TRP A CA 1
ATOM 742 C C . TRP A 1 95 ? 9.634 3.821 3.687 1.00 66.31 95 TRP A C 1
ATOM 744 O O . TRP A 1 95 ? 9.309 2.640 3.665 1.00 66.31 95 TRP A O 1
ATOM 754 N N . ILE A 1 96 ? 10.504 4.317 2.804 1.00 64.12 96 ILE A N 1
ATOM 755 C CA . ILE A 1 96 ? 11.163 3.478 1.795 1.00 64.12 96 ILE A CA 1
ATOM 756 C C . ILE A 1 96 ? 11.995 2.395 2.464 1.00 64.12 96 ILE A C 1
ATOM 758 O O . ILE A 1 96 ? 11.924 1.243 2.050 1.00 64.12 96 ILE A O 1
ATOM 762 N N . HIS A 1 97 ? 12.752 2.718 3.510 1.00 63.00 97 HIS A N 1
ATOM 763 C CA . HIS A 1 97 ? 13.549 1.736 4.241 1.00 63.00 97 HIS A CA 1
ATOM 764 C C . HIS A 1 97 ? 12.669 0.667 4.917 1.00 63.00 97 HIS A C 1
ATOM 766 O O . HIS A 1 97 ? 12.975 -0.528 4.883 1.00 63.00 97 HIS A O 1
ATOM 772 N N . GLN A 1 98 ? 11.526 1.074 5.469 1.00 63.09 98 GLN A N 1
ATOM 773 C CA . GLN A 1 98 ? 10.537 0.205 6.101 1.00 63.09 98 GLN A CA 1
ATOM 774 C C . GLN A 1 98 ? 9.797 -0.647 5.070 1.00 63.09 98 GLN A C 1
ATOM 776 O O . GLN A 1 98 ? 9.652 -1.849 5.263 1.00 63.09 98 GLN A O 1
ATOM 781 N N . VAL A 1 99 ? 9.392 -0.071 3.938 1.00 61.66 99 VAL A N 1
ATOM 782 C CA . VAL A 1 99 ? 8.804 -0.795 2.808 1.00 61.66 99 VAL A CA 1
ATOM 783 C C . VAL A 1 99 ? 9.822 -1.774 2.231 1.00 61.66 99 VAL A C 1
ATOM 785 O O . VAL A 1 99 ? 9.455 -2.919 1.979 1.00 61.66 99 VAL A O 1
ATOM 788 N N . ARG A 1 100 ? 11.103 -1.403 2.099 1.00 64.31 100 ARG A N 1
ATOM 789 C CA . ARG A 1 100 ? 12.198 -2.302 1.686 1.00 64.31 100 ARG A CA 1
ATOM 790 C C . ARG A 1 100 ? 12.331 -3.501 2.626 1.00 64.31 100 ARG A C 1
ATOM 792 O O . ARG A 1 100 ? 12.339 -4.634 2.145 1.00 64.31 100 ARG A O 1
ATOM 799 N N . SER A 1 101 ? 12.359 -3.257 3.940 1.00 59.31 101 SER A N 1
ATOM 800 C CA . SER A 1 101 ? 12.402 -4.296 4.981 1.00 59.31 101 SER A CA 1
ATOM 801 C C . SER A 1 101 ? 11.160 -5.196 4.955 1.00 59.31 101 SER A C 1
ATOM 803 O O . SER A 1 101 ? 11.267 -6.419 4.997 1.00 59.31 101 SER A O 1
ATOM 805 N N . LEU A 1 102 ? 9.969 -4.611 4.818 1.00 53.59 102 LEU A N 1
ATOM 806 C CA . LEU A 1 102 ? 8.703 -5.340 4.874 1.00 53.59 102 LEU A CA 1
ATOM 807 C C . LEU A 1 102 ? 8.401 -6.123 3.595 1.00 53.59 102 LEU A C 1
ATOM 809 O O . LEU A 1 102 ? 7.768 -7.176 3.670 1.00 53.59 102 LEU A O 1
ATOM 813 N N . THR A 1 103 ? 8.810 -5.618 2.433 1.00 52.88 103 THR A N 1
ATOM 814 C CA . THR A 1 103 ? 8.515 -6.245 1.137 1.00 52.88 103 THR A CA 1
ATOM 815 C C . THR A 1 103 ? 9.653 -7.126 0.621 1.00 52.88 103 THR A C 1
ATOM 817 O O . THR A 1 103 ? 9.464 -7.761 -0.413 1.00 52.88 103 THR A O 1
ATOM 820 N N . GLY A 1 104 ? 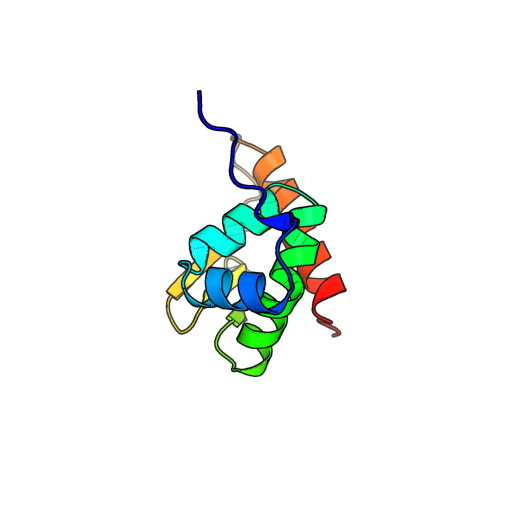10.787 -7.221 1.331 1.00 47.47 104 GLY A N 1
ATOM 821 C CA . GLY A 1 104 ? 11.895 -8.126 1.001 1.00 47.47 104 GLY A CA 1
ATOM 822 C C . GLY A 1 104 ? 12.714 -7.668 -0.208 1.00 47.47 104 GLY A C 1
ATOM 823 O O . GLY A 1 104 ? 12.902 -8.423 -1.160 1.00 47.47 104 GLY A O 1
ATOM 824 N N . TRP A 1 105 ? 13.137 -6.405 -0.246 1.00 47.38 105 TRP A N 1
ATOM 825 C CA . TRP A 1 105 ? 14.120 -5.941 -1.235 1.00 47.38 105 TRP A CA 1
ATOM 826 C C . TRP A 1 105 ? 15.516 -6.317 -0.730 1.00 47.38 105 TRP A C 1
ATOM 828 O O . TRP A 1 105 ? 16.132 -5.546 0.000 1.00 47.38 105 TRP A O 1
ATOM 838 N N . ILE A 1 106 ? 15.967 -7.526 -1.065 1.00 38.09 106 ILE A N 1
ATOM 839 C CA . ILE A 1 106 ? 17.350 -7.978 -0.873 1.00 38.09 106 ILE A CA 1
ATOM 840 C C . ILE A 1 106 ? 18.117 -7.603 -2.149 1.00 38.09 106 ILE A C 1
ATOM 842 O O . ILE A 1 106 ? 17.643 -7.906 -3.246 1.00 38.09 106 ILE A O 1
ATOM 846 N N . ILE A 1 107 ? 19.235 -6.887 -1.995 1.00 35.81 107 ILE A N 1
ATOM 847 C CA . ILE A 1 107 ? 20.351 -6.956 -2.948 1.00 35.81 107 ILE A CA 1
ATOM 848 C C . ILE A 1 107 ? 21.167 -8.170 -2.524 1.00 35.81 107 ILE A C 1
ATOM 850 O O . ILE A 1 107 ? 21.431 -8.255 -1.302 1.00 35.81 107 ILE A O 1
#

Radius of gyration: 15.04 Å; chains: 1; bounding box: 44×34×31 Å

Foldseek 3Di:
DDDDDPLLVDDLVVLVVVVVPDDPLVLVVQLLPDVSSVVSCLVVQLVQVVVVQWDWADPPQFFTFTGGNHDGSDTHHPDPDDDDCPPVNVSVVVSVVVSCVSNPVDD

Secondary structure (DSSP, 8-state):
-PPPP-GGGS-HHHHHHHHH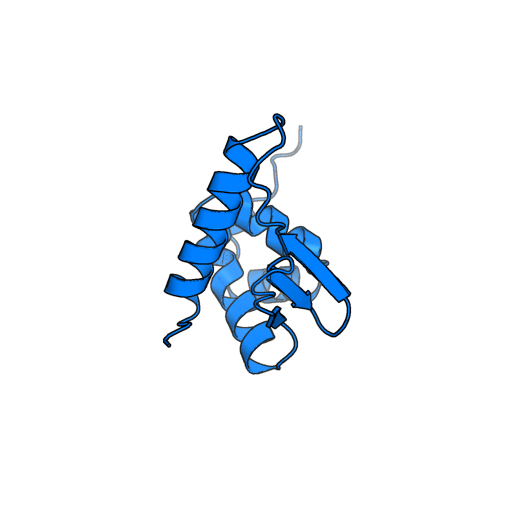HS-HHHHHHHHHS-HHHHHHHHHHHHHHHHTT-EEEE--TTSPEEEEETTEEEEEE---S---S-HHHHHHHHHHHHHHHHHHT---

Organism: NCBI:txid1503980

InterPro domains:
  IPR001810 F-box domain [PF00646] (7-42)
  IPR001810 F-box domain [PS50181] (4-51)